Protein AF-A0A948Z1T9-F1 (afdb_monomer_lite)

Structure (mmCIF, N/CA/C/O backbone):
data_AF-A0A948Z1T9-F1
#
_entry.id   AF-A0A948Z1T9-F1
#
loop_
_atom_site.group_PDB
_atom_site.id
_atom_site.type_symbol
_atom_site.label_atom_id
_atom_site.label_alt_id
_atom_site.label_comp_id
_atom_site.label_asym_id
_atom_site.label_entity_id
_atom_site.label_seq_id
_atom_site.pdbx_PDB_ins_code
_atom_site.Cartn_x
_atom_site.Cartn_y
_atom_site.Cartn_z
_atom_site.occupancy
_atom_site.B_iso_or_equiv
_atom_site.auth_seq_id
_atom_site.auth_comp_id
_atom_site.auth_asym_id
_atom_site.auth_atom_id
_atom_site.pdbx_PDB_model_num
ATOM 1 N N . MET A 1 1 ? -11.352 8.152 -10.636 1.00 52.47 1 MET A N 1
ATOM 2 C CA . MET A 1 1 ? -10.831 7.131 -9.698 1.00 52.47 1 MET A CA 1
ATOM 3 C C . MET A 1 1 ? -9.965 6.137 -10.472 1.00 52.47 1 MET A C 1
ATOM 5 O O . MET A 1 1 ? -10.343 4.988 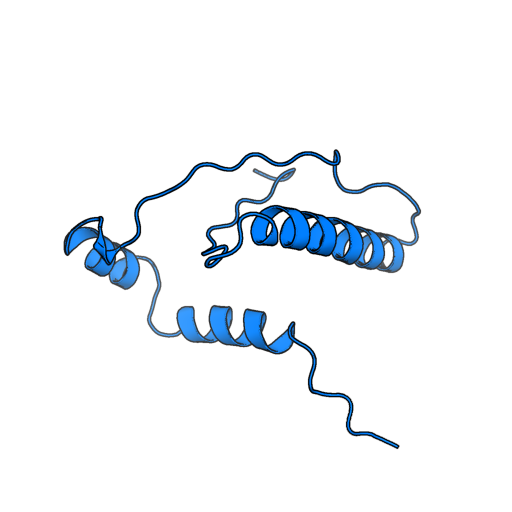-10.616 1.00 52.47 1 MET A O 1
ATOM 9 N N . THR A 1 2 ? -8.847 6.577 -11.054 1.00 73.88 2 THR A N 1
ATOM 10 C CA . THR A 1 2 ? -7.972 5.700 -11.871 1.00 73.88 2 THR A CA 1
ATOM 11 C C . THR A 1 2 ? -6.488 5.879 -11.555 1.00 73.88 2 THR A C 1
ATOM 13 O O . THR A 1 2 ? -5.661 5.146 -12.078 1.00 73.88 2 THR A O 1
ATOM 16 N N . ASN A 1 3 ? -6.144 6.838 -10.689 1.00 84.88 3 ASN A N 1
ATOM 17 C CA . ASN A 1 3 ? -4.766 7.191 -10.343 1.00 84.88 3 ASN A CA 1
ATOM 18 C C . ASN A 1 3 ? -4.412 6.923 -8.870 1.00 84.88 3 ASN A C 1
ATOM 20 O O . ASN A 1 3 ? -3.327 7.287 -8.432 1.00 84.88 3 ASN A O 1
ATOM 24 N N . HIS A 1 4 ? -5.323 6.339 -8.089 1.00 85.81 4 HIS A N 1
ATOM 25 C CA . HIS A 1 4 ? -5.094 6.008 -6.686 1.00 85.81 4 HIS A CA 1
ATOM 26 C C . HIS A 1 4 ? -5.920 4.790 -6.275 1.00 85.81 4 HIS A C 1
ATOM 28 O O . HIS A 1 4 ? -6.925 4.466 -6.909 1.00 85.81 4 HIS A O 1
ATOM 34 N N . VAL A 1 5 ? -5.493 4.139 -5.195 1.00 88.38 5 VAL A N 1
ATOM 35 C CA . VAL A 1 5 ? -6.186 3.004 -4.579 1.00 88.38 5 VAL A CA 1
ATOM 36 C C . VAL A 1 5 ? -6.648 3.384 -3.177 1.00 88.38 5 VAL A C 1
ATOM 38 O O . VAL A 1 5 ? -5.980 4.158 -2.491 1.00 88.38 5 VAL A O 1
ATOM 41 N N . HIS A 1 6 ? -7.777 2.820 -2.754 1.00 90.25 6 HIS A N 1
ATOM 42 C CA . HIS A 1 6 ? -8.271 2.904 -1.380 1.00 90.25 6 HIS A CA 1
ATOM 43 C C . HIS A 1 6 ? -8.192 1.520 -0.754 1.00 90.25 6 HIS A C 1
ATOM 45 O O . HIS A 1 6 ? -8.575 0.538 -1.386 1.00 90.25 6 HIS A O 1
ATOM 51 N N . LEU A 1 7 ? -7.685 1.445 0.472 1.00 88.56 7 LEU A N 1
ATOM 52 C CA . LEU A 1 7 ? -7.561 0.202 1.223 1.00 88.56 7 LEU A CA 1
ATOM 53 C C . LEU A 1 7 ? -8.330 0.353 2.533 1.00 88.56 7 LEU A C 1
ATOM 55 O O . LEU A 1 7 ? -8.145 1.341 3.242 1.00 88.56 7 LEU A O 1
ATOM 59 N N . VAL A 1 8 ? -9.159 -0.636 2.855 1.00 89.00 8 VAL A N 1
ATOM 60 C CA . VAL A 1 8 ? -9.738 -0.808 4.189 1.00 89.00 8 VAL A CA 1
ATOM 61 C C . VAL A 1 8 ? -9.006 -1.974 4.828 1.00 89.00 8 VAL A C 1
ATOM 63 O O . VAL A 1 8 ? -9.044 -3.085 4.304 1.00 89.00 8 VAL A O 1
ATOM 66 N N . ILE A 1 9 ? -8.284 -1.705 5.911 1.00 87.00 9 ILE A N 1
ATOM 67 C CA . ILE A 1 9 ? -7.453 -2.699 6.586 1.00 87.00 9 ILE A CA 1
ATOM 68 C C . ILE A 1 9 ? -7.521 -2.504 8.095 1.00 87.00 9 ILE A C 1
ATOM 70 O O . ILE A 1 9 ? -7.690 -1.382 8.572 1.00 87.00 9 ILE A O 1
ATOM 74 N N . ASP A 1 10 ? -7.288 -3.587 8.824 1.00 88.62 10 ASP A N 1
ATOM 75 C CA . ASP A 1 10 ? -6.867 -3.535 10.217 1.00 88.62 10 ASP A CA 1
ATOM 76 C C . ASP A 1 10 ? -5.325 -3.580 10.251 1.00 88.62 10 ASP A C 1
ATOM 78 O O . ASP A 1 10 ? -4.737 -4.580 9.821 1.00 88.62 10 ASP A O 1
ATOM 82 N N . PRO A 1 11 ? -4.635 -2.508 10.687 1.00 86.25 11 PRO A N 1
ATOM 83 C CA . PRO A 1 11 ? -3.180 -2.512 10.805 1.00 86.25 11 PRO A CA 1
ATOM 84 C C . PRO A 1 11 ? -2.681 -3.354 11.993 1.00 86.25 11 PRO A C 1
ATOM 86 O O . PRO A 1 11 ? -1.472 -3.544 12.131 1.00 86.25 11 PRO A O 1
ATOM 89 N N . GLY A 1 12 ? -3.565 -3.883 12.840 1.00 88.62 12 GLY A N 1
ATOM 90 C CA . GLY A 1 12 ? -3.220 -4.607 14.054 1.00 88.62 12 GLY A CA 1
ATOM 91 C C . GLY A 1 12 ? -2.681 -3.687 15.152 1.00 88.62 12 GLY A C 1
ATOM 92 O O . GLY A 1 12 ? -2.904 -2.479 15.161 1.00 88.62 12 GLY A O 1
ATOM 93 N N . SER A 1 13 ? -1.948 -4.269 16.101 1.00 88.25 13 SER A N 1
ATOM 94 C CA . SER A 1 13 ? -1.520 -3.574 17.323 1.00 88.25 13 SER A CA 1
ATOM 95 C C . SER A 1 13 ? -0.300 -2.662 17.167 1.00 88.25 13 SER A C 1
ATOM 97 O O . SER A 1 13 ? -0.048 -1.838 18.043 1.00 88.25 13 SER A O 1
ATOM 99 N N . GLN A 1 14 ? 0.478 -2.810 16.092 1.00 90.00 14 GLN A N 1
ATOM 100 C CA . GLN A 1 14 ? 1.711 -2.047 15.878 1.00 90.00 14 GLN A CA 1
ATOM 101 C C . GLN A 1 14 ? 1.467 -0.887 14.916 1.00 90.00 14 GLN A C 1
ATOM 103 O O . GLN A 1 14 ? 0.989 -1.077 13.796 1.00 90.00 14 GLN A O 1
ATOM 108 N N . VAL A 1 15 ? 1.846 0.319 15.338 1.00 85.00 15 VAL A N 1
ATOM 109 C CA . VAL A 1 15 ? 1.623 1.563 14.584 1.00 85.00 15 VAL A CA 1
ATOM 110 C C . VAL A 1 15 ? 2.381 1.549 13.250 1.00 85.00 15 VAL A C 1
ATOM 112 O O . VAL A 1 15 ? 1.927 2.104 12.249 1.00 85.00 15 VAL A O 1
ATOM 115 N N . GLU A 1 16 ? 3.524 0.868 13.199 1.00 90.75 16 GLU A N 1
ATOM 116 C CA . GLU A 1 16 ? 4.403 0.813 12.033 1.00 90.75 16 GLU A CA 1
ATOM 117 C C . GLU A 1 16 ? 3.841 -0.060 10.906 1.00 90.75 16 GLU A C 1
ATOM 119 O O . GLU A 1 16 ? 4.237 0.109 9.748 1.00 90.75 16 GLU A O 1
ATOM 124 N N . ASN A 1 17 ? 2.912 -0.972 11.214 1.00 93.50 17 ASN A N 1
ATOM 125 C CA . ASN A 1 17 ? 2.399 -1.962 10.266 1.00 93.50 17 ASN A CA 1
ATOM 126 C C . ASN A 1 17 ? 1.799 -1.318 9.018 1.00 93.50 17 ASN A C 1
ATOM 128 O O . ASN A 1 17 ? 2.064 -1.776 7.906 1.00 93.50 17 ASN A O 1
ATOM 132 N N . LEU A 1 18 ? 1.051 -0.223 9.181 1.00 91.38 18 LEU A N 1
ATOM 133 C CA . LEU A 1 18 ? 0.466 0.502 8.055 1.00 91.38 18 LEU A CA 1
ATOM 134 C C . LEU A 1 18 ? 1.555 1.053 7.123 1.00 91.38 18 LEU A C 1
ATOM 136 O O . LEU A 1 18 ? 1.513 0.844 5.912 1.00 91.38 18 LEU A O 1
ATOM 140 N N . THR A 1 19 ? 2.578 1.702 7.680 1.00 91.81 19 THR A N 1
ATOM 141 C CA . THR A 1 19 ? 3.694 2.259 6.901 1.00 91.81 19 THR A CA 1
ATOM 142 C C . THR A 1 19 ? 4.505 1.158 6.212 1.00 91.81 19 THR A C 1
ATOM 144 O O . THR A 1 19 ? 4.872 1.293 5.041 1.00 91.81 19 THR A O 1
ATOM 147 N N . LEU A 1 20 ? 4.763 0.047 6.907 1.00 94.00 20 LEU A N 1
ATOM 148 C CA . LEU A 1 20 ? 5.468 -1.111 6.355 1.00 94.00 20 LEU A CA 1
ATOM 149 C C . LEU A 1 20 ? 4.682 -1.761 5.212 1.00 94.00 20 LEU A C 1
ATOM 151 O O . LEU A 1 20 ? 5.269 -2.079 4.173 1.00 94.00 20 LEU A O 1
ATOM 155 N N . LEU A 1 21 ? 3.363 -1.899 5.365 1.00 93.50 21 LEU A N 1
ATOM 156 C CA . LEU A 1 21 ? 2.477 -2.394 4.319 1.00 93.50 21 LEU A CA 1
ATOM 157 C C . LEU A 1 21 ? 2.527 -1.490 3.086 1.00 93.50 21 LEU A C 1
ATOM 159 O O . LEU A 1 21 ? 2.773 -1.981 1.984 1.00 93.50 21 LEU A O 1
ATOM 163 N N . MET A 1 22 ? 2.372 -0.175 3.257 1.00 94.06 22 MET A N 1
ATOM 164 C CA . MET A 1 22 ? 2.401 0.766 2.134 1.00 94.06 22 MET A CA 1
ATOM 165 C C . MET A 1 22 ? 3.754 0.753 1.412 1.00 94.06 22 MET A C 1
ATOM 167 O O . MET A 1 22 ? 3.795 0.725 0.181 1.00 94.06 22 MET A O 1
ATOM 171 N N . LYS A 1 23 ? 4.868 0.666 2.152 1.00 94.00 23 LYS A N 1
ATOM 172 C CA . LYS A 1 23 ? 6.212 0.494 1.574 1.00 94.00 23 LYS A CA 1
ATOM 173 C C . LYS A 1 23 ? 6.320 -0.801 0.761 1.00 94.00 23 LYS A C 1
ATOM 175 O O . LYS A 1 23 ? 6.895 -0.803 -0.331 1.00 94.00 23 LYS A O 1
ATOM 180 N N . ARG A 1 24 ? 5.767 -1.905 1.275 1.00 94.62 24 ARG A N 1
ATOM 181 C CA . ARG A 1 24 ? 5.772 -3.220 0.615 1.00 94.62 24 ARG A CA 1
ATOM 182 C C . ARG A 1 24 ? 4.945 -3.210 -0.671 1.00 94.62 24 ARG A C 1
ATOM 184 O O . ARG A 1 24 ? 5.450 -3.674 -1.693 1.00 94.62 24 ARG A O 1
ATOM 191 N N . ILE A 1 25 ? 3.722 -2.675 -0.624 1.00 93.75 25 ILE A N 1
ATOM 192 C CA . ILE A 1 25 ? 2.824 -2.532 -1.782 1.00 93.75 25 ILE A CA 1
ATOM 193 C C . ILE A 1 25 ? 3.507 -1.696 -2.860 1.00 93.75 25 ILE A C 1
ATOM 195 O O . ILE A 1 25 ? 3.617 -2.141 -4.004 1.00 93.75 25 ILE A O 1
ATOM 199 N N . ALA A 1 26 ? 4.045 -0.535 -2.474 1.00 93.31 26 ALA A N 1
ATOM 200 C CA . ALA A 1 26 ? 4.672 0.381 -3.410 1.00 93.31 26 ALA A CA 1
ATOM 201 C C . ALA A 1 26 ? 5.832 -0.277 -4.168 1.00 93.31 26 ALA A C 1
ATOM 203 O O . ALA A 1 26 ? 5.878 -0.241 -5.399 1.00 93.31 26 ALA A O 1
ATOM 204 N N . GLY A 1 27 ? 6.740 -0.935 -3.441 1.00 94.38 27 GLY A N 1
ATOM 205 C CA . GLY A 1 27 ? 7.888 -1.614 -4.038 1.00 94.38 27 GLY A CA 1
ATOM 206 C C . GLY A 1 27 ? 7.498 -2.812 -4.905 1.00 94.38 27 GLY A C 1
ATOM 207 O O . GLY A 1 27 ? 8.025 -2.964 -6.007 1.00 94.38 27 GLY A O 1
ATOM 208 N N . ARG A 1 28 ? 6.566 -3.652 -4.434 1.00 95.69 28 ARG A N 1
ATOM 209 C CA . ARG A 1 28 ? 6.147 -4.854 -5.168 1.00 95.69 28 ARG A CA 1
ATOM 210 C C . ARG A 1 28 ? 5.434 -4.496 -6.468 1.00 95.69 28 ARG A C 1
ATOM 212 O O . ARG A 1 28 ? 5.868 -4.946 -7.519 1.00 95.69 28 ARG A O 1
ATOM 219 N N . GLN A 1 29 ? 4.424 -3.630 -6.417 1.00 94.75 29 GLN A N 1
ATOM 220 C CA . GLN A 1 29 ? 3.677 -3.268 -7.620 1.00 94.75 29 GLN A CA 1
ATOM 221 C C . GLN A 1 29 ? 4.539 -2.491 -8.619 1.00 94.75 29 GLN A C 1
ATOM 223 O O . GLN A 1 29 ? 4.447 -2.743 -9.814 1.00 94.75 29 GLN A O 1
ATOM 228 N N . THR A 1 30 ? 5.422 -1.597 -8.152 1.00 95.75 30 THR A N 1
ATOM 229 C CA . THR A 1 30 ? 6.361 -0.907 -9.055 1.00 95.75 30 THR A CA 1
ATOM 230 C C . THR A 1 30 ? 7.224 -1.917 -9.807 1.00 95.75 30 THR A C 1
ATOM 232 O O . THR A 1 30 ? 7.353 -1.815 -11.021 1.00 95.75 30 THR A O 1
ATOM 235 N N . ARG A 1 31 ? 7.779 -2.920 -9.111 1.00 96.00 31 ARG A N 1
ATOM 236 C CA . ARG A 1 31 ? 8.586 -3.976 -9.735 1.00 96.00 31 ARG A CA 1
ATOM 237 C C . ARG A 1 31 ? 7.778 -4.804 -10.731 1.00 96.00 31 ARG A C 1
ATOM 239 O O . ARG A 1 31 ? 8.269 -5.053 -11.830 1.00 96.00 31 ARG A O 1
ATOM 246 N N . ASP A 1 32 ? 6.584 -5.233 -10.341 1.00 96.31 32 ASP A N 1
ATOM 247 C CA . ASP A 1 32 ? 5.742 -6.098 -11.165 1.00 96.31 32 ASP A CA 1
ATOM 248 C C . ASP A 1 32 ? 5.342 -5.371 -12.457 1.00 96.31 32 ASP A C 1
ATOM 250 O O . ASP A 1 32 ? 5.569 -5.888 -13.549 1.00 96.31 32 ASP A O 1
ATOM 254 N N . ILE A 1 33 ? 4.864 -4.127 -12.359 1.00 95.44 33 ILE A N 1
ATOM 255 C CA . ILE A 1 33 ? 4.461 -3.348 -13.535 1.00 95.44 33 ILE A CA 1
ATOM 256 C C . ILE A 1 33 ? 5.664 -2.959 -14.400 1.00 95.44 33 ILE A C 1
ATOM 258 O O . ILE A 1 33 ? 5.594 -3.094 -15.615 1.00 95.44 33 ILE A O 1
ATOM 262 N N . ASN A 1 34 ? 6.789 -2.549 -13.808 1.00 97.00 34 ASN A N 1
ATOM 263 C CA . ASN A 1 34 ? 8.008 -2.257 -14.572 1.00 97.00 34 ASN A CA 1
ATOM 264 C C . ASN A 1 34 ? 8.485 -3.475 -15.378 1.00 97.00 34 ASN A C 1
ATOM 266 O O . ASN A 1 34 ? 8.959 -3.325 -16.502 1.00 97.00 34 ASN A O 1
ATOM 270 N N . THR A 1 35 ? 8.313 -4.679 -14.823 1.00 97.19 35 THR A N 1
ATOM 271 C CA . THR A 1 35 ? 8.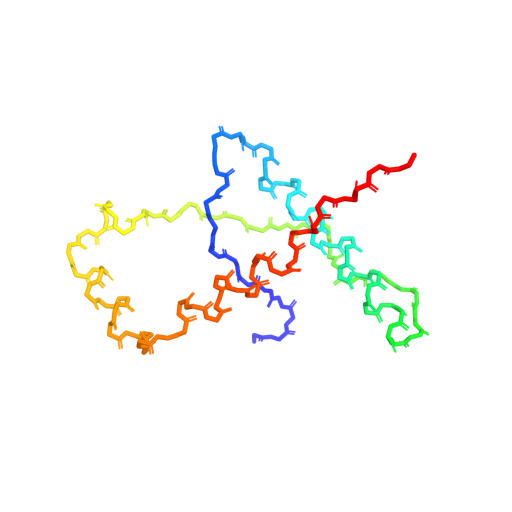638 -5.938 -15.505 1.00 97.19 35 THR A CA 1
ATOM 272 C C . THR A 1 35 ? 7.664 -6.225 -16.651 1.00 97.19 35 THR A C 1
ATOM 274 O O . THR A 1 35 ? 8.103 -6.551 -17.748 1.00 97.19 35 THR A O 1
ATOM 277 N N . ILE A 1 36 ? 6.355 -6.093 -16.411 1.00 97.75 36 ILE A N 1
ATOM 278 C CA . ILE A 1 36 ? 5.299 -6.379 -17.400 1.00 97.75 36 ILE A CA 1
ATOM 279 C C . ILE A 1 36 ? 5.334 -5.379 -18.563 1.00 97.75 36 ILE A C 1
ATOM 281 O O . ILE A 1 36 ? 5.182 -5.765 -19.717 1.00 97.75 36 ILE A O 1
ATOM 285 N N . GLU A 1 37 ? 5.552 -4.100 -18.264 1.00 97.00 37 GLU A N 1
ATOM 286 C CA . GLU A 1 37 ? 5.518 -3.005 -19.240 1.00 97.00 37 GLU A CA 1
ATOM 287 C C . GLU A 1 37 ? 6.904 -2.663 -19.813 1.00 97.00 37 GLU A C 1
ATOM 289 O O . GLU A 1 37 ? 7.028 -1.714 -20.584 1.00 97.00 37 GLU A O 1
ATOM 294 N N . ASN A 1 38 ? 7.949 -3.417 -19.445 1.00 96.69 38 ASN A N 1
ATOM 295 C CA . ASN A 1 38 ? 9.339 -3.198 -19.860 1.00 96.69 38 ASN A CA 1
ATOM 296 C C . ASN A 1 38 ? 9.803 -1.734 -19.699 1.00 96.69 38 ASN A C 1
ATOM 298 O O . ASN A 1 38 ? 10.368 -1.124 -20.610 1.00 96.69 38 ASN A O 1
ATOM 302 N N . ARG A 1 39 ? 9.541 -1.154 -18.524 1.00 95.00 39 ARG A N 1
ATOM 303 C CA . ARG A 1 39 ? 9.907 0.229 -18.184 1.00 95.00 39 ARG A CA 1
ATOM 304 C C . ARG A 1 39 ? 10.621 0.312 -16.843 1.00 95.00 39 ARG A C 1
ATOM 306 O O . ARG A 1 39 ? 10.564 -0.608 -16.038 1.00 95.00 39 ARG A O 1
ATOM 313 N N . SER A 1 40 ? 11.230 1.464 -16.574 1.00 89.75 40 SER A N 1
ATOM 314 C CA . SER A 1 40 ? 11.952 1.732 -15.326 1.00 89.75 40 SER A CA 1
ATOM 315 C C . SER A 1 40 ? 11.583 3.109 -14.781 1.00 89.75 40 SER A C 1
ATOM 317 O O . SER A 1 40 ? 12.285 4.089 -15.017 1.00 89.75 40 SER A O 1
ATOM 319 N N . SER A 1 41 ? 10.464 3.195 -14.061 1.00 92.75 41 SER A N 1
ATOM 320 C CA . SER A 1 41 ? 10.024 4.428 -13.391 1.00 92.75 41 SER A CA 1
ATOM 321 C C . SER A 1 41 ? 9.379 4.149 -12.032 1.00 92.75 41 SER A C 1
ATOM 323 O O . SER A 1 41 ? 9.099 2.997 -11.682 1.00 92.75 41 SER A O 1
ATOM 325 N N . SER A 1 42 ? 9.171 5.202 -11.236 1.00 91.62 42 SER A N 1
ATOM 326 C CA . SER A 1 42 ? 8.349 5.127 -10.029 1.00 91.62 42 SER A CA 1
ATOM 327 C C . SER A 1 42 ? 6.870 5.028 -10.404 1.00 91.62 42 SER A C 1
ATOM 329 O O . SER A 1 42 ? 6.419 5.624 -11.379 1.00 91.62 42 SER A O 1
ATOM 331 N N . LEU A 1 43 ? 6.111 4.264 -9.618 1.00 92.06 43 LEU A N 1
ATOM 332 C CA . LEU A 1 43 ? 4.655 4.173 -9.763 1.00 92.06 43 LEU A CA 1
ATOM 333 C C . LEU A 1 43 ? 3.900 4.992 -8.702 1.00 92.06 43 LEU A C 1
ATOM 335 O O . LEU A 1 43 ? 2.738 5.324 -8.893 1.00 92.06 43 LEU A O 1
ATOM 339 N N . TRP A 1 44 ? 4.561 5.327 -7.590 1.00 93.12 44 TRP A N 1
ATOM 340 C CA . TRP A 1 44 ? 3.953 5.959 -6.417 1.00 93.12 44 TRP A CA 1
ATOM 341 C C . TRP A 1 44 ? 4.699 7.233 -6.014 1.00 93.12 44 TRP A C 1
ATOM 343 O O . TRP A 1 44 ? 5.922 7.293 -6.124 1.00 93.12 44 TRP A O 1
ATOM 353 N N . GLU A 1 45 ? 3.985 8.209 -5.450 1.00 87.44 45 GLU A N 1
ATOM 354 C CA . GLU A 1 45 ? 4.540 9.496 -4.984 1.00 87.44 45 GLU A CA 1
ATOM 355 C C . GLU A 1 45 ? 5.243 9.422 -3.608 1.00 87.44 45 GLU A C 1
ATOM 357 O O . GLU A 1 45 ? 5.687 10.432 -3.066 1.00 87.44 45 GLU A O 1
ATOM 362 N N . GLY A 1 46 ? 5.347 8.230 -3.007 1.00 83.75 46 GLY A N 1
ATOM 363 C CA . GLY A 1 46 ? 6.020 8.018 -1.716 1.00 83.75 46 GLY A CA 1
ATOM 364 C C . GLY A 1 46 ? 5.250 8.520 -0.487 1.00 83.75 46 GLY A C 1
ATOM 365 O O . GLY A 1 46 ? 5.791 8.513 0.616 1.00 83.75 46 GLY A O 1
ATOM 366 N N . ARG A 1 47 ? 3.991 8.943 -0.651 1.00 89.50 47 ARG A N 1
ATOM 367 C CA . ARG A 1 47 ? 3.106 9.414 0.425 1.00 89.50 47 ARG A CA 1
ATOM 368 C C . ARG A 1 47 ? 1.773 8.677 0.369 1.00 89.50 47 ARG A C 1
ATOM 370 O O . ARG A 1 47 ? 1.307 8.324 -0.711 1.00 89.50 47 ARG A O 1
ATOM 377 N N . PHE A 1 48 ? 1.149 8.480 1.525 1.00 91.19 48 PHE A N 1
ATOM 378 C CA . PHE A 1 48 ? -0.208 7.948 1.632 1.00 91.19 48 PHE A CA 1
ATOM 379 C C . PHE A 1 48 ? -1.019 8.773 2.632 1.00 91.19 48 PHE A C 1
ATOM 381 O O . PHE A 1 48 ? -0.460 9.428 3.513 1.00 91.19 48 PHE A O 1
ATOM 388 N N . LYS A 1 49 ? -2.343 8.749 2.481 1.00 90.00 49 LYS A N 1
ATOM 389 C CA . LYS A 1 49 ? -3.285 9.307 3.455 1.00 90.00 49 LYS A CA 1
ATOM 390 C C . LYS A 1 49 ? -3.944 8.153 4.194 1.00 90.00 49 LYS A C 1
ATOM 392 O O . LYS A 1 49 ? -4.279 7.148 3.574 1.00 90.00 49 LYS A O 1
ATOM 397 N N . SER A 1 50 ? -4.127 8.308 5.498 1.00 89.62 50 SER A N 1
ATOM 398 C CA . SER A 1 50 ? -4.883 7.365 6.317 1.00 89.62 50 SER A CA 1
ATOM 399 C C . SER A 1 50 ? -5.898 8.123 7.157 1.00 89.62 50 SER A C 1
ATOM 401 O O . SER A 1 50 ? -5.669 9.268 7.548 1.00 89.62 50 SER A O 1
ATOM 403 N N . SER A 1 51 ? -7.044 7.496 7.379 1.00 88.12 51 SER A N 1
ATOM 404 C CA . SER A 1 51 ? -8.092 8.000 8.252 1.00 88.12 51 SER A CA 1
ATOM 405 C C . SER A 1 51 ? -8.663 6.799 8.999 1.00 88.12 51 SER A C 1
ATOM 407 O O . SER A 1 51 ? -9.032 5.824 8.339 1.00 88.12 51 SER A O 1
ATOM 409 N N . PRO A 1 52 ? -8.677 6.812 10.344 1.00 85.62 52 PRO A N 1
ATOM 410 C CA . PRO A 1 52 ? -9.293 5.738 11.102 1.00 85.62 52 PRO A CA 1
ATOM 411 C C . PRO A 1 52 ? -10.794 5.719 10.812 1.00 85.62 52 PRO A C 1
ATOM 413 O O . PRO A 1 52 ? -11.459 6.756 10.831 1.00 85.62 52 PRO A O 1
ATOM 416 N N . ILE A 1 53 ? -11.319 4.527 10.558 1.00 81.44 53 ILE A N 1
ATOM 417 C CA . ILE A 1 53 ? -12.753 4.278 10.446 1.00 81.44 53 ILE A CA 1
ATOM 418 C C . ILE A 1 53 ? -13.165 3.373 11.602 1.00 81.44 53 ILE A C 1
ATOM 420 O O . ILE A 1 53 ? -12.376 2.545 12.053 1.00 81.44 53 ILE A O 1
ATOM 424 N N . LYS A 1 54 ? -14.388 3.545 12.096 1.00 76.56 54 LYS A N 1
ATOM 425 C CA . LYS A 1 54 ? -14.926 2.694 13.160 1.00 76.56 54 LYS A CA 1
ATOM 426 C C . LYS A 1 54 ? -15.161 1.284 12.626 1.00 76.56 54 LYS A C 1
ATOM 428 O O . LYS A 1 54 ? -15.573 1.138 11.470 1.00 76.56 54 LYS A O 1
ATOM 433 N N . THR A 1 55 ? -14.945 0.260 13.439 1.00 64.44 55 THR A N 1
ATOM 434 C CA . THR A 1 55 ? -15.217 -1.114 12.994 1.00 64.44 55 THR A CA 1
ATOM 435 C C . THR A 1 55 ? -16.729 -1.374 12.913 1.00 64.44 55 THR A C 1
ATOM 437 O O . THR A 1 55 ? -17.508 -0.663 13.555 1.00 64.44 55 THR A O 1
ATOM 440 N N . PRO A 1 56 ? -17.189 -2.369 12.130 1.00 59.22 56 PRO A N 1
ATOM 441 C CA . PRO A 1 56 ? -18.575 -2.834 12.158 1.00 59.22 56 PRO A CA 1
ATOM 442 C C . PRO A 1 56 ? -19.136 -3.037 13.569 1.00 59.22 56 PRO A C 1
ATOM 444 O O . PRO A 1 56 ? -20.287 -2.686 13.814 1.00 59.22 56 PRO A O 1
ATOM 447 N N . GLU A 1 57 ? -18.334 -3.576 14.498 1.00 56.44 57 GLU A N 1
ATOM 448 C CA . GLU A 1 57 ? -18.769 -3.804 15.881 1.00 56.44 57 GLU A CA 1
ATOM 449 C C . GLU A 1 57 ? -19.049 -2.487 16.624 1.00 56.44 57 GLU A C 1
ATOM 451 O O . GLU A 1 57 ? -19.972 -2.412 17.433 1.00 56.44 57 GLU A O 1
ATOM 456 N N . GLU A 1 58 ? -18.305 -1.423 16.309 1.00 59.00 58 GLU A N 1
ATOM 457 C CA . GLU A 1 58 ? -18.524 -0.068 16.829 1.00 59.00 58 GLU A CA 1
ATOM 458 C C . GLU A 1 58 ? -19.629 0.696 16.070 1.00 59.00 58 GLU A C 1
ATOM 460 O O . GLU A 1 58 ? -20.154 1.699 16.566 1.00 59.00 58 GLU A O 1
ATOM 465 N N . GLN A 1 59 ? -19.988 0.245 14.863 1.00 57.34 59 GLN A N 1
ATOM 466 C CA . GLN A 1 59 ? -20.925 0.894 13.940 1.00 57.34 59 GLN A CA 1
ATOM 467 C C . GLN A 1 59 ? -22.256 0.149 13.780 1.00 57.34 59 GLN A C 1
ATOM 469 O O . GLN A 1 59 ? -22.747 0.030 12.669 1.00 57.34 59 GLN A O 1
ATOM 474 N N . SER A 1 60 ? -22.929 -0.238 14.867 1.00 53.22 60 SER A N 1
ATOM 475 C CA . SER A 1 60 ? -24.351 -0.645 14.848 1.00 53.22 60 SER A CA 1
ATOM 476 C C . SER A 1 60 ? -24.697 -1.917 14.022 1.00 53.22 60 SER A C 1
ATOM 478 O O . SER A 1 60 ? -24.142 -2.182 12.956 1.00 53.22 60 SER A O 1
ATOM 480 N N . PRO A 1 61 ? -25.719 -2.696 14.431 1.00 63.69 61 PRO A N 1
ATOM 481 C CA . PRO A 1 61 ? -26.234 -3.838 13.657 1.00 63.69 61 PRO A CA 1
ATOM 482 C C . PRO A 1 61 ? -26.555 -3.529 12.180 1.00 63.69 61 PRO A C 1
ATOM 484 O O . PRO A 1 61 ? -26.494 -4.412 11.327 1.00 63.69 61 PRO A O 1
ATOM 487 N N . LYS A 1 62 ? -26.849 -2.262 11.8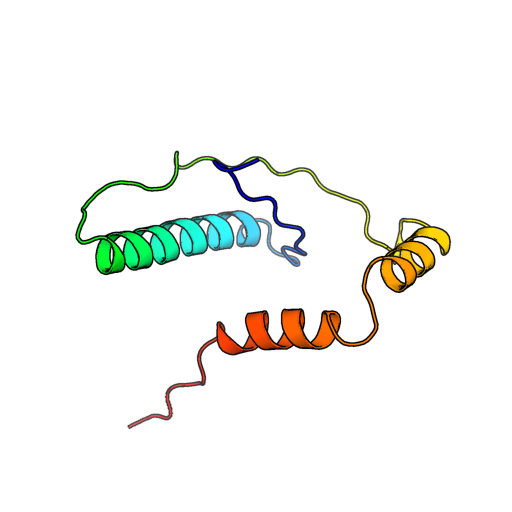52 1.00 64.75 62 LYS A N 1
ATOM 488 C CA . LYS A 1 62 ? -27.166 -1.814 10.487 1.00 64.75 62 LYS A CA 1
ATOM 489 C C . LYS A 1 62 ? -25.996 -1.927 9.507 1.00 64.75 62 LYS A C 1
ATOM 491 O O . LYS A 1 62 ? -26.242 -2.107 8.319 1.00 64.75 62 LYS A O 1
ATOM 496 N N . TYR A 1 63 ? -24.747 -1.815 9.964 1.00 60.88 63 TYR A N 1
ATOM 497 C CA . TYR A 1 63 ? -23.593 -1.906 9.066 1.00 60.88 63 TYR A CA 1
ATOM 498 C C . TYR A 1 63 ? -23.270 -3.354 8.694 1.00 60.88 63 TYR A C 1
ATOM 500 O O . TYR A 1 63 ? -22.972 -3.629 7.537 1.00 60.88 63 TYR A O 1
ATOM 508 N N . GLN A 1 64 ? -23.401 -4.290 9.643 1.00 59.47 64 GLN A N 1
ATOM 509 C CA . GLN A 1 64 ? -23.296 -5.723 9.347 1.00 59.47 64 GLN A CA 1
ATOM 510 C C . GLN A 1 64 ? -24.369 -6.156 8.345 1.00 59.47 64 GLN A C 1
ATOM 512 O O . GLN A 1 64 ? -24.054 -6.839 7.374 1.00 59.47 64 GLN A O 1
ATOM 517 N N . GLN A 1 65 ? -25.603 -5.676 8.535 1.00 67.69 65 GLN A N 1
ATOM 518 C CA . GLN A 1 65 ? -26.691 -5.890 7.587 1.00 67.69 65 GLN A CA 1
ATOM 519 C C . GLN A 1 65 ? -26.354 -5.310 6.201 1.00 67.69 65 GLN A C 1
ATOM 521 O O . GLN A 1 65 ? -26.391 -6.033 5.209 1.00 67.69 65 GLN A O 1
ATOM 526 N N . TRP A 1 66 ? -25.932 -4.044 6.127 1.00 71.31 66 TRP A N 1
ATOM 527 C CA . TRP A 1 66 ? -25.552 -3.404 4.863 1.00 71.31 66 TRP A CA 1
ATOM 528 C C . TRP A 1 66 ? -24.385 -4.110 4.155 1.00 71.31 66 TRP A C 1
ATOM 530 O O . TRP A 1 66 ? -24.428 -4.284 2.939 1.00 71.31 66 TRP A O 1
ATOM 540 N N . LEU A 1 67 ? -23.362 -4.563 4.888 1.00 62.06 67 LEU A N 1
ATOM 541 C CA . LEU A 1 67 ? -22.250 -5.332 4.321 1.00 62.06 67 LEU A CA 1
ATOM 542 C C . LEU A 1 67 ? -22.719 -6.671 3.743 1.00 62.06 67 LEU A C 1
ATOM 544 O O . LEU A 1 67 ? -22.294 -7.030 2.649 1.00 62.06 67 LEU A O 1
ATOM 548 N N . SER A 1 68 ? -23.598 -7.389 4.448 1.00 64.19 68 SER A N 1
ATOM 549 C CA . SER A 1 68 ? -24.163 -8.647 3.943 1.00 64.19 68 SER A CA 1
ATOM 550 C C . SER A 1 68 ? -25.083 -8.453 2.735 1.00 64.19 68 SER A C 1
ATOM 552 O O . SER A 1 68 ? -25.154 -9.320 1.877 1.00 64.19 68 SER A O 1
ATOM 554 N N . GLU A 1 69 ? -25.762 -7.307 2.638 1.00 72.44 69 GLU A N 1
ATOM 555 C CA . GLU A 1 69 ? -26.632 -6.975 1.504 1.00 72.44 69 GLU A CA 1
ATOM 556 C C . GLU A 1 69 ? -25.842 -6.480 0.282 1.00 72.44 69 GLU A C 1
ATOM 558 O O . GLU A 1 69 ? -26.266 -6.680 -0.855 1.00 72.44 69 GLU A O 1
ATOM 563 N N . THR A 1 70 ? -24.702 -5.817 0.500 1.00 70.31 70 THR A N 1
ATOM 564 C CA . THR A 1 70 ? -23.910 -5.185 -0.570 1.00 70.31 70 THR A CA 1
ATOM 565 C C . THR A 1 70 ? -23.029 -6.184 -1.320 1.00 70.31 70 THR A C 1
ATOM 567 O O . THR A 1 70 ? -22.781 -5.993 -2.509 1.00 70.31 70 THR A O 1
ATOM 570 N N . PHE A 1 71 ? -22.566 -7.244 -0.653 1.00 68.88 71 PHE A N 1
ATOM 571 C CA . PHE A 1 71 ? -21.661 -8.237 -1.234 1.00 68.88 71 PHE A CA 1
ATOM 572 C C . PHE A 1 71 ? -22.340 -9.615 -1.248 1.00 68.88 71 PHE A C 1
ATOM 574 O O . PHE A 1 71 ? -22.569 -10.170 -0.172 1.00 68.88 71 PHE A O 1
ATOM 581 N N . PRO A 1 72 ? -22.670 -10.186 -2.425 1.00 66.44 72 PRO A N 1
ATOM 582 C CA . PRO A 1 72 ? -23.308 -11.495 -2.521 1.00 66.44 72 PRO A CA 1
ATOM 583 C C . PRO A 1 72 ? -22.481 -12.611 -1.872 1.00 66.44 72 PRO A C 1
ATOM 585 O O . PRO A 1 72 ? -21.244 -12.603 -1.906 1.00 66.44 72 PRO A O 1
ATOM 588 N N . ASP A 1 73 ? -23.178 -13.617 -1.339 1.00 58.22 73 ASP A N 1
ATOM 589 C CA . ASP A 1 73 ? -22.569 -14.803 -0.738 1.00 58.22 73 ASP A CA 1
ATOM 590 C C . ASP A 1 73 ? -21.556 -15.449 -1.699 1.00 58.22 73 ASP A C 1
ATOM 592 O O . ASP A 1 73 ? -21.903 -15.956 -2.766 1.00 58.22 73 ASP A O 1
ATOM 596 N N . GLY A 1 74 ? -20.277 -15.423 -1.315 1.00 62.19 74 GLY A N 1
ATOM 597 C CA . GLY A 1 74 ? -19.169 -15.990 -2.091 1.00 62.19 74 GLY A CA 1
ATOM 598 C C . GLY A 1 74 ? -18.058 -15.001 -2.449 1.00 62.19 74 GLY A C 1
ATOM 599 O O . GLY A 1 74 ? -16.910 -15.426 -2.581 1.00 62.19 74 GLY A O 1
ATOM 600 N N . GLU A 1 75 ? -18.326 -13.692 -2.505 1.00 63.25 75 GLU A N 1
ATOM 601 C CA . GLU A 1 75 ? -17.273 -12.690 -2.765 1.00 63.25 75 GLU A CA 1
ATOM 602 C C . GLU A 1 75 ? -16.260 -12.603 -1.619 1.00 63.25 75 GLU A C 1
ATOM 604 O O . GLU A 1 75 ? -15.056 -12.467 -1.848 1.00 63.25 75 GLU A O 1
ATOM 609 N N . TRP A 1 76 ? -16.717 -12.806 -0.381 1.00 58.97 76 TRP A N 1
ATOM 610 C CA . TRP A 1 76 ? -15.841 -12.915 0.787 1.00 58.97 76 TRP A CA 1
ATOM 611 C C . TRP A 1 76 ? -14.821 -14.048 0.660 1.00 58.97 76 TRP A C 1
ATOM 613 O O . TRP A 1 76 ? -13.671 -13.891 1.079 1.00 58.97 76 TRP A O 1
ATOM 623 N N . ASN A 1 77 ? -15.210 -15.168 0.043 1.00 62.53 77 ASN A N 1
ATOM 624 C CA . ASN A 1 77 ? -14.297 -16.281 -0.196 1.00 62.53 77 ASN A CA 1
ATOM 625 C C . ASN A 1 77 ? -13.247 -15.899 -1.236 1.00 62.53 77 ASN A C 1
ATOM 627 O O . ASN A 1 77 ? -12.068 -16.134 -0.995 1.00 62.53 77 ASN A O 1
ATOM 631 N N . LEU A 1 78 ? -13.642 -15.222 -2.319 1.00 63.03 78 LEU A N 1
ATOM 632 C CA . LEU A 1 78 ? -12.719 -14.750 -3.355 1.00 63.03 78 LEU A CA 1
ATOM 633 C C . LEU A 1 78 ? -11.711 -13.726 -2.817 1.00 63.03 78 LEU A C 1
ATOM 635 O O . LEU A 1 78 ? -10.516 -13.838 -3.091 1.00 63.03 78 LEU A O 1
ATOM 639 N N . ILE A 1 79 ? -12.158 -12.764 -2.002 1.00 62.53 79 ILE A N 1
ATOM 640 C CA . ILE A 1 79 ? -11.276 -11.776 -1.358 1.00 62.53 79 ILE A CA 1
ATOM 641 C C . ILE A 1 79 ? -10.294 -12.483 -0.420 1.00 62.53 79 ILE A C 1
ATOM 643 O O . ILE A 1 79 ? -9.085 -12.239 -0.466 1.00 62.53 79 ILE A O 1
ATOM 647 N N . ARG A 1 80 ? -10.788 -13.394 0.420 1.00 55.16 80 ARG A N 1
ATOM 648 C CA . ARG A 1 80 ? -9.962 -14.137 1.374 1.00 55.16 80 ARG A CA 1
ATOM 649 C C . ARG A 1 80 ? -8.941 -15.030 0.668 1.00 55.16 80 ARG A C 1
ATOM 651 O O . ARG A 1 80 ? -7.778 -15.048 1.067 1.00 55.16 80 ARG A O 1
ATOM 658 N N . GLU A 1 81 ? -9.343 -15.716 -0.397 1.00 58.69 81 GLU A N 1
ATOM 659 C CA . GLU A 1 81 ? -8.469 -16.570 -1.200 1.00 58.69 81 GLU A CA 1
ATOM 660 C C . GLU A 1 81 ? -7.405 -15.740 -1.930 1.00 58.69 81 GLU A C 1
ATOM 662 O O . GLU A 1 81 ? -6.220 -16.056 -1.847 1.00 58.69 81 GLU A O 1
ATOM 667 N N . ALA A 1 82 ? -7.781 -14.605 -2.530 1.00 53.44 82 ALA A N 1
ATOM 668 C CA . ALA A 1 82 ? -6.843 -13.681 -3.169 1.00 53.44 82 ALA A CA 1
ATOM 669 C C . ALA A 1 82 ? -5.817 -13.098 -2.179 1.00 53.44 82 ALA A C 1
ATOM 671 O O . ALA A 1 82 ? -4.639 -12.942 -2.512 1.00 5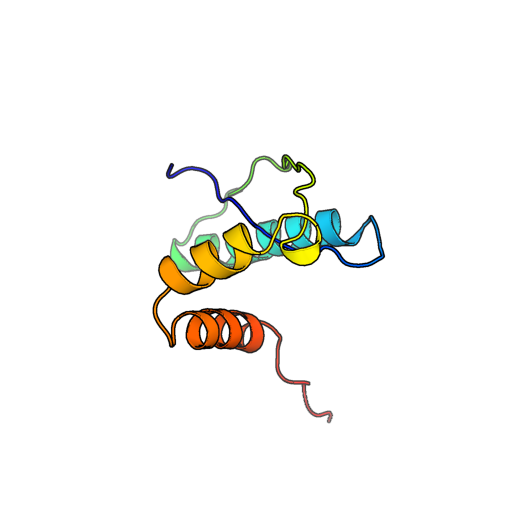3.44 82 ALA A O 1
ATOM 672 N N . THR A 1 83 ? -6.237 -12.825 -0.939 1.00 58.50 83 THR A N 1
ATOM 673 C CA . THR A 1 83 ? -5.351 -12.307 0.116 1.00 58.50 83 THR A CA 1
ATOM 674 C C . THR A 1 83 ? -4.394 -13.390 0.634 1.00 58.50 83 THR A C 1
ATOM 676 O O . THR A 1 83 ? -3.220 -13.115 0.889 1.00 58.50 83 THR A O 1
ATOM 679 N N . GLN A 1 84 ? -4.863 -14.639 0.745 1.00 51.06 84 GLN A N 1
ATOM 680 C CA . GLN A 1 84 ? -4.067 -15.782 1.215 1.00 51.06 84 GLN A CA 1
ATOM 681 C C . GLN A 1 84 ? -3.091 -16.311 0.154 1.00 51.06 84 GLN A C 1
ATOM 683 O O . GLN A 1 84 ? -1.969 -16.673 0.494 1.00 51.06 84 GLN A O 1
ATOM 688 N N . GLN A 1 85 ? -3.449 -16.280 -1.134 1.00 50.66 85 GLN A N 1
ATOM 689 C CA . GLN A 1 85 ? -2.566 -16.685 -2.242 1.00 50.66 85 GLN A CA 1
ATOM 690 C C . GLN A 1 85 ? -1.353 -15.742 -2.416 1.00 50.66 85 GLN A C 1
ATOM 692 O O . GLN A 1 85 ? -0.343 -16.124 -3.007 1.00 50.66 85 GLN A O 1
ATOM 697 N N . GLY A 1 86 ? -1.417 -14.517 -1.872 1.00 46.59 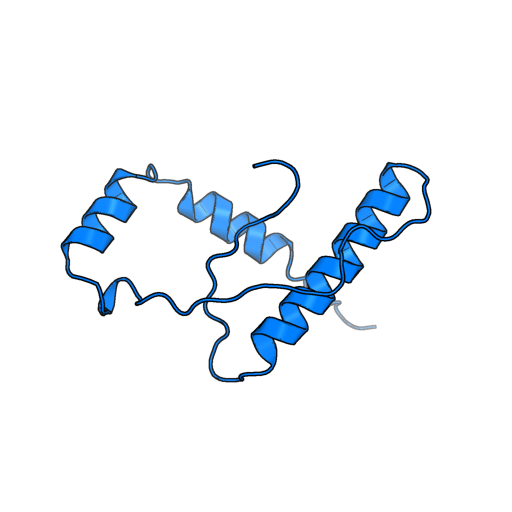86 GLY A N 1
ATOM 698 C CA . GLY A 1 86 ? -0.309 -13.555 -1.837 1.00 46.59 86 GLY A CA 1
ATOM 699 C C . GLY A 1 86 ? 0.646 -13.696 -0.642 1.00 46.59 86 GLY A C 1
ATOM 700 O O . GLY A 1 86 ? 1.745 -13.130 -0.675 1.00 46.59 86 GLY A O 1
ATOM 701 N N . GLN A 1 87 ? 0.272 -14.452 0.397 1.00 45.22 87 GLN A N 1
ATOM 702 C CA . GLN A 1 87 ? 1.151 -14.788 1.518 1.00 45.22 87 GLN A CA 1
ATOM 703 C C . GLN A 1 87 ? 1.825 -16.129 1.222 1.00 45.22 87 GLN A C 1
ATOM 705 O O . GLN A 1 87 ? 1.231 -17.196 1.330 1.00 45.22 87 GLN A O 1
ATOM 710 N N . GLY A 1 88 ? 3.069 -16.047 0.747 1.00 43.69 88 GLY A N 1
ATOM 711 C CA . GLY A 1 88 ? 3.834 -17.184 0.250 1.00 43.69 88 GLY A CA 1
ATOM 712 C C . GLY A 1 88 ? 3.798 -18.403 1.173 1.00 43.69 88 GLY A C 1
ATOM 713 O O . GLY A 1 88 ? 4.014 -18.299 2.379 1.00 43.69 88 GLY A O 1
ATOM 714 N N . ARG A 1 89 ? 3.586 -19.573 0.560 1.00 43.84 89 ARG A N 1
ATOM 715 C CA . ARG A 1 89 ? 3.846 -20.883 1.169 1.00 43.84 89 ARG A CA 1
ATOM 716 C C . ARG A 1 89 ? 5.221 -20.863 1.858 1.00 43.84 89 ARG A C 1
ATOM 718 O O . ARG A 1 89 ? 6.168 -20.338 1.259 1.00 43.84 89 ARG A O 1
ATOM 725 N N . PRO A 1 90 ? 5.373 -21.448 3.061 1.00 43.78 90 PRO A N 1
ATOM 726 C CA . PRO A 1 90 ? 6.689 -21.598 3.663 1.00 43.78 90 PRO A CA 1
ATOM 727 C C . PRO A 1 90 ? 7.584 -22.363 2.680 1.00 43.78 90 PRO A C 1
ATOM 729 O O . PRO A 1 90 ? 7.210 -23.423 2.171 1.00 43.78 90 PRO A O 1
ATOM 732 N N . ARG A 1 91 ? 8.752 -21.794 2.353 1.00 50.06 91 ARG A N 1
ATOM 733 C CA . ARG A 1 91 ? 9.789 -22.523 1.617 1.00 50.06 91 ARG A CA 1
ATOM 734 C C . ARG A 1 91 ? 10.252 -23.652 2.530 1.00 50.06 91 ARG A C 1
ATOM 736 O O . ARG A 1 91 ? 10.962 -23.396 3.496 1.00 50.06 91 ARG A O 1
ATOM 743 N N . ASN A 1 92 ? 9.824 -24.877 2.232 1.00 40.66 92 ASN A N 1
ATOM 744 C CA . ASN A 1 92 ? 10.381 -26.069 2.857 1.00 40.66 92 ASN A CA 1
ATOM 745 C C . ASN A 1 92 ? 11.897 -26.074 2.651 1.00 40.66 92 ASN A C 1
ATOM 747 O O . ASN A 1 92 ? 12.381 -25.883 1.532 1.00 40.66 92 ASN A O 1
ATOM 751 N N . GLY A 1 93 ? 12.608 -26.242 3.764 1.00 48.91 93 GLY A N 1
ATOM 752 C CA . GLY A 1 93 ? 14.057 -26.239 3.828 1.00 48.91 93 GLY A CA 1
ATOM 753 C C . GLY A 1 93 ? 14.701 -27.321 2.966 1.00 48.91 93 GLY A C 1
ATOM 754 O O . GLY A 1 93 ? 14.175 -28.425 2.801 1.00 48.91 93 GLY A O 1
ATOM 755 N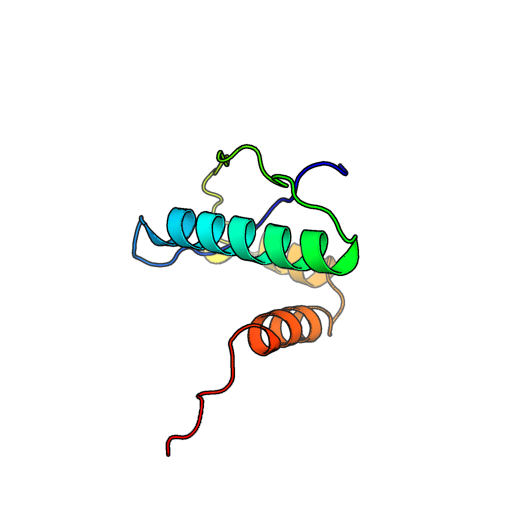 N . LYS A 1 94 ? 15.872 -26.965 2.450 1.00 36.94 94 LYS A N 1
ATOM 756 C CA . LYS A 1 94 ? 17.023 -27.848 2.310 1.00 36.94 94 LYS A CA 1
ATOM 757 C C . LYS A 1 94 ? 18.192 -27.164 2.996 1.00 36.94 94 LYS A C 1
ATOM 759 O O . LYS A 1 94 ? 18.254 -25.918 2.876 1.00 36.94 94 LYS A O 1
#

Radius of gyration: 17.11 Å; chains: 1; bounding box: 44×37×37 Å

Secondary structure (DSSP, 8-state):
--S---------S-THHHHHHHHHHHHHHHHHHHHHTT-----S-S---------TTTSHHHHHHHHHHHS-TTHHHHHHHHHHHTS-------

pLDDT: mean 76.2, std 17.91, range [36.94, 97.75]

Foldseek 3Di:
DPLDDDDDDDLPDDPCSVVVVVVVVQVVVQVVCCVVVVHDDGSDPSDDDDDDDDDPVRVDPVVVVVVPVVDDPPVVVVVVVVVVVPVDDPPDDD

Sequence (94 aa):
MTNHVHLVIDPGSQVENLTLLMKRIAGRQTRDINTIENRSSSLWEGRFKSSPIKTPEEQSPKYQQWLSETFPDGEWNLIREATQQGQGRPRNGK